Protein AF-A0A3N7AK48-F1 (afdb_monomer_lite)

Foldseek 3Di:
DVVLVVLLVVLLVVLLVVLLQVLLVLCVPLVVDHSDDDDDPVSVVLSVLLVQLLVCVLVVNPCSVVVSVVVLCVVCPVPVPPDPSVVRSSVVSVVSSNVSSVVSNVVSVVVCCVPPPD

Secondary structure (DSSP, 8-state):
-HHHHHHHHHHHHHHHHHHHHHHHHHHHHTT---S-----HHHHHHHHHHHHHHHHHHTT-THHHHHHHHHHHHTTTT-TTS-HHHHHHHHHHHHHHHHHHHHHHHHHHHHHHHHS--

Structure (mmCIF, N/CA/C/O backbone):
data_AF-A0A3N7AK48-F1
#
_entry.id   AF-A0A3N7AK48-F1
#
loop_
_atom_site.group_PDB
_atom_site.id
_atom_site.type_symbol
_atom_site.label_atom_id
_atom_site.label_alt_id
_atom_site.label_comp_id
_atom_site.label_asym_id
_atom_site.label_entity_id
_atom_site.label_seq_id
_atom_site.pdbx_PDB_ins_code
_atom_site.Cartn_x
_atom_site.Cartn_y
_atom_site.Cartn_z
_atom_site.occupancy
_atom_site.B_iso_or_equiv
_atom_site.auth_seq_id
_atom_site.auth_comp_id
_atom_site.auth_asym_id
_atom_site.auth_atom_id
_atom_site.pdbx_PDB_model_num
ATOM 1 N N . MET A 1 1 ? -13.539 -8.590 19.612 1.00 67.81 1 MET A N 1
ATOM 2 C CA . MET A 1 1 ? -12.103 -8.700 19.243 1.00 67.81 1 MET A CA 1
ATOM 3 C C . MET A 1 1 ? -11.905 -9.560 18.001 1.00 67.81 1 MET A C 1
ATOM 5 O O . MET A 1 1 ? -11.343 -9.055 17.040 1.00 67.81 1 MET A O 1
ATOM 9 N N . LEU A 1 2 ? -12.395 -10.807 17.985 1.00 77.44 2 LEU A N 1
ATOM 10 C CA . LEU A 1 2 ? -12.296 -11.687 16.813 1.00 77.44 2 LEU A CA 1
ATOM 11 C C . LEU A 1 2 ? -12.999 -11.104 15.574 1.00 77.44 2 LEU A C 1
ATOM 13 O O . LEU A 1 2 ? -12.417 -11.094 14.496 1.00 77.44 2 LEU A O 1
ATOM 17 N N . ASP A 1 3 ? -14.186 -10.518 15.746 1.00 83.00 3 ASP A N 1
ATOM 18 C CA . ASP A 1 3 ? -14.942 -9.927 14.632 1.00 83.00 3 ASP A CA 1
ATOM 19 C C . ASP A 1 3 ? -14.184 -8.774 13.957 1.00 83.00 3 ASP A C 1
ATOM 21 O O . ASP A 1 3 ? -14.106 -8.718 12.735 1.00 83.00 3 ASP A O 1
ATOM 25 N N . HIS A 1 4 ? -13.530 -7.896 14.730 1.00 82.25 4 HIS A N 1
ATOM 26 C CA . HIS A 1 4 ? -12.711 -6.807 14.177 1.00 82.25 4 HIS A CA 1
ATOM 27 C C . HIS A 1 4 ? -11.538 -7.324 13.344 1.00 82.25 4 HIS A C 1
ATOM 29 O O . HIS A 1 4 ? -11.214 -6.741 12.309 1.00 82.25 4 HIS A O 1
ATOM 35 N N . LEU A 1 5 ? -10.918 -8.425 13.779 1.00 86.38 5 LEU A N 1
ATOM 36 C CA . LEU A 1 5 ? -9.846 -9.066 13.028 1.00 86.38 5 LEU A CA 1
ATOM 37 C C . LEU A 1 5 ? -10.379 -9.644 11.711 1.00 86.38 5 LEU A C 1
ATOM 39 O O . LEU A 1 5 ? -9.770 -9.429 10.669 1.00 86.38 5 LEU A O 1
ATOM 43 N N . LEU A 1 6 ? -11.541 -10.303 11.738 1.00 90.38 6 LEU A N 1
ATOM 44 C CA . LEU A 1 6 ? -12.180 -10.847 10.537 1.00 90.38 6 LEU A CA 1
ATOM 45 C C . LEU A 1 6 ? -12.547 -9.748 9.530 1.00 90.38 6 LEU A C 1
ATOM 47 O O . LEU A 1 6 ? -12.251 -9.894 8.344 1.00 90.38 6 LEU A O 1
ATOM 51 N N . TYR A 1 7 ? -13.119 -8.627 9.984 1.00 91.38 7 TYR A N 1
ATOM 52 C CA . TYR A 1 7 ? -13.413 -7.482 9.113 1.00 91.38 7 TYR A CA 1
ATOM 53 C C . TYR A 1 7 ? -12.142 -6.852 8.535 1.00 91.38 7 TYR A C 1
ATOM 55 O O . TYR A 1 7 ? -12.102 -6.542 7.346 1.00 91.38 7 TYR A O 1
ATOM 63 N N . SER A 1 8 ? -11.096 -6.707 9.351 1.00 92.69 8 SER A N 1
ATOM 64 C CA . SER A 1 8 ? -9.791 -6.202 8.912 1.00 92.69 8 SER A CA 1
ATOM 65 C C . SER A 1 8 ? -9.189 -7.086 7.816 1.00 92.69 8 SER A C 1
ATOM 67 O O . SER A 1 8 ? -8.865 -6.604 6.730 1.00 92.69 8 SER A O 1
ATOM 69 N N . CYS A 1 9 ? -9.150 -8.404 8.035 1.00 94.56 9 CYS A N 1
ATOM 70 C CA . CYS A 1 9 ? -8.700 -9.358 7.027 1.00 94.56 9 CYS A CA 1
ATOM 71 C C . CYS A 1 9 ? -9.565 -9.308 5.760 1.00 94.56 9 CYS A C 1
ATOM 73 O O . CYS A 1 9 ? -9.023 -9.328 4.659 1.00 94.56 9 CYS A O 1
ATOM 75 N N . GLY A 1 10 ? -10.891 -9.204 5.893 1.00 95.56 10 GLY A N 1
ATOM 76 C CA . GLY A 1 10 ? -11.807 -9.107 4.756 1.00 95.56 10 GLY A CA 1
ATOM 77 C C . GLY A 1 10 ? -11.562 -7.866 3.894 1.00 95.56 10 GLY A C 1
ATOM 78 O O . GLY A 1 10 ? -11.464 -7.975 2.672 1.00 95.56 10 GLY A O 1
ATOM 79 N N . ILE A 1 11 ? -11.400 -6.697 4.520 1.00 95.81 11 ILE A N 1
ATOM 80 C CA . ILE A 1 11 ? -11.097 -5.438 3.823 1.00 95.81 11 ILE A CA 1
ATOM 81 C C . ILE A 1 11 ? -9.717 -5.499 3.164 1.00 95.81 11 ILE A C 1
ATOM 83 O O . ILE A 1 11 ? -9.573 -5.080 2.015 1.00 95.81 11 ILE A O 1
ATOM 87 N N . PHE A 1 12 ? -8.717 -6.057 3.851 1.00 96.94 12 PHE A N 1
ATOM 88 C CA . PHE A 1 12 ? -7.388 -6.250 3.279 1.00 96.94 12 PHE A CA 1
ATOM 89 C C . PHE A 1 12 ? -7.438 -7.152 2.038 1.00 96.94 12 PHE A C 1
ATOM 91 O O . PHE A 1 12 ? -6.961 -6.757 0.977 1.00 96.94 12 PHE A O 1
ATOM 98 N N . ILE A 1 13 ? -8.090 -8.317 2.126 1.00 97.19 13 ILE A N 1
ATOM 99 C CA . ILE A 1 13 ? -8.247 -9.248 0.996 1.00 97.19 13 ILE A CA 1
ATOM 100 C C . ILE A 1 13 ? -8.977 -8.576 -0.173 1.00 97.19 13 ILE A C 1
ATOM 102 O O . ILE A 1 13 ? -8.557 -8.729 -1.319 1.00 97.19 13 ILE A O 1
ATOM 106 N N . ALA A 1 14 ? -10.030 -7.796 0.089 1.00 96.69 14 ALA A N 1
ATOM 107 C CA . ALA A 1 14 ? -10.711 -7.029 -0.954 1.00 96.69 14 ALA A CA 1
ATOM 108 C C . ALA A 1 14 ? -9.763 -6.024 -1.636 1.00 96.69 14 ALA A C 1
ATOM 110 O O . ALA A 1 14 ? -9.754 -5.920 -2.863 1.00 96.69 14 ALA A O 1
ATOM 111 N N . GLY A 1 15 ? -8.916 -5.340 -0.860 1.00 96.94 15 GLY A N 1
ATOM 112 C CA . GLY A 1 15 ? -7.852 -4.476 -1.375 1.00 96.94 15 GLY A CA 1
ATOM 113 C C . GLY A 1 15 ? -6.845 -5.222 -2.257 1.00 96.94 15 GLY A C 1
ATOM 114 O O . GLY A 1 15 ? -6.467 -4.720 -3.314 1.00 96.94 15 GLY A O 1
ATOM 115 N N . GLU A 1 16 ? -6.466 -6.446 -1.887 1.00 96.94 16 GLU A N 1
ATOM 116 C CA . GLU A 1 16 ? -5.566 -7.286 -2.685 1.00 96.94 16 GLU A CA 1
ATOM 117 C C . GLU A 1 16 ? -6.209 -7.756 -3.997 1.00 96.94 16 GLU A C 1
ATOM 119 O O . GLU A 1 16 ? -5.560 -7.741 -5.044 1.00 96.94 16 GLU A O 1
ATOM 124 N N . VAL A 1 17 ? -7.502 -8.090 -3.988 1.00 95.75 17 VAL A N 1
ATOM 125 C CA . VAL A 1 17 ? -8.251 -8.385 -5.221 1.00 95.75 17 VAL A CA 1
ATOM 126 C C . VAL A 1 17 ? -8.287 -7.156 -6.133 1.00 95.75 17 VAL A C 1
ATOM 128 O O . VAL A 1 17 ? -8.009 -7.270 -7.326 1.00 95.75 17 VAL A O 1
ATOM 131 N N . ILE A 1 18 ? -8.551 -5.967 -5.584 1.00 95.75 18 ILE A N 1
ATOM 132 C CA . ILE A 1 18 ? -8.509 -4.705 -6.337 1.00 95.75 18 ILE A CA 1
ATOM 133 C C . ILE A 1 18 ? -7.106 -4.464 -6.912 1.00 95.75 18 ILE A C 1
ATOM 135 O O . ILE A 1 18 ? -6.969 -4.123 -8.087 1.00 95.75 18 ILE A O 1
ATOM 139 N N . ALA A 1 19 ? -6.053 -4.693 -6.126 1.00 95.56 19 ALA A N 1
ATOM 140 C CA . ALA A 1 19 ? -4.672 -4.573 -6.579 1.00 95.56 19 ALA A CA 1
ATOM 141 C C . ALA A 1 19 ? -4.381 -5.508 -7.766 1.00 95.56 19 ALA A C 1
ATOM 143 O O . ALA A 1 19 ? -3.814 -5.066 -8.768 1.00 95.56 19 ALA A O 1
ATOM 144 N N . LEU A 1 20 ? -4.822 -6.768 -7.704 1.00 93.38 20 LEU A N 1
ATOM 145 C CA . LEU A 1 20 ? -4.666 -7.734 -8.798 1.00 93.38 20 LEU A CA 1
ATOM 146 C C . LEU A 1 20 ? -5.369 -7.301 -10.093 1.00 93.38 20 LEU A C 1
ATOM 148 O O . LEU A 1 20 ? -4.931 -7.703 -11.167 1.00 93.38 20 LEU A O 1
ATOM 152 N N . LEU A 1 21 ? -6.406 -6.463 -10.015 1.00 92.81 21 LEU A N 1
ATOM 153 C CA . LEU A 1 21 ? -7.073 -5.883 -11.184 1.00 92.81 21 LEU A CA 1
ATOM 154 C C . LEU A 1 21 ? -6.377 -4.607 -11.684 1.00 92.81 21 LEU A C 1
ATOM 156 O O . LEU A 1 21 ? -6.249 -4.406 -12.892 1.00 92.81 21 LEU A O 1
ATOM 160 N N . ILE A 1 22 ? -5.894 -3.753 -10.777 1.00 94.50 22 ILE A N 1
ATOM 161 C CA . ILE A 1 22 ? -5.291 -2.455 -11.116 1.00 94.50 22 ILE A CA 1
ATOM 162 C C . ILE A 1 22 ? -3.859 -2.601 -11.652 1.00 94.50 22 ILE A C 1
ATOM 164 O O . ILE A 1 22 ? -3.510 -1.964 -12.646 1.00 94.50 22 ILE A O 1
ATOM 168 N N . PHE A 1 23 ? -3.010 -3.431 -11.039 1.00 93.44 23 PHE A N 1
ATOM 169 C CA . PHE A 1 23 ? -1.599 -3.541 -11.439 1.00 93.44 23 PHE A CA 1
ATOM 170 C C . PHE A 1 23 ? -1.382 -4.017 -12.889 1.00 93.44 23 PHE A C 1
ATOM 172 O O . PHE A 1 23 ? -0.487 -3.476 -13.545 1.00 93.44 23 PHE A O 1
ATOM 179 N N . PRO A 1 24 ? -2.189 -4.937 -13.453 1.00 91.81 24 PRO A N 1
ATOM 180 C CA . PRO A 1 24 ? -2.196 -5.216 -14.890 1.00 91.81 24 PRO A CA 1
ATOM 181 C C . PRO A 1 24 ? -2.410 -3.972 -15.758 1.00 91.81 24 PRO A C 1
ATOM 183 O O . PRO A 1 24 ? -1.720 -3.790 -16.764 1.00 91.81 24 PRO A O 1
ATOM 186 N N . LEU A 1 25 ? -3.332 -3.087 -15.364 1.00 91.69 25 LEU A N 1
ATOM 187 C CA . LEU A 1 25 ? -3.617 -1.849 -16.092 1.00 91.69 25 LEU A CA 1
ATOM 188 C C . LEU A 1 25 ? -2.428 -0.891 -16.008 1.00 91.69 25 LEU A C 1
ATOM 190 O O . LEU A 1 25 ? -1.974 -0.399 -17.039 1.00 91.69 25 LEU A O 1
ATOM 194 N N . VAL A 1 26 ? -1.861 -0.694 -14.815 1.00 91.75 26 VAL A N 1
ATOM 195 C CA . VAL A 1 26 ? -0.652 0.129 -14.630 1.00 91.75 26 VAL A CA 1
ATOM 196 C C . VAL A 1 26 ? 0.500 -0.409 -15.487 1.00 91.75 26 VAL A C 1
ATOM 198 O O . VAL A 1 26 ? 1.175 0.348 -16.185 1.00 91.75 26 VAL A O 1
ATOM 201 N N . ARG A 1 27 ? 0.683 -1.732 -15.522 1.00 90.00 27 ARG A N 1
ATOM 202 C CA . ARG A 1 27 ? 1.691 -2.405 -16.352 1.00 90.00 27 ARG A CA 1
ATOM 203 C C . ARG A 1 27 ? 1.493 -2.173 -17.847 1.00 90.00 27 ARG A C 1
ATOM 205 O O . ARG A 1 27 ? 2.475 -1.923 -18.543 1.00 90.00 27 ARG A O 1
ATOM 212 N N . LYS A 1 28 ? 0.255 -2.235 -18.337 1.00 91.25 28 LYS A N 1
ATOM 213 C CA . LYS A 1 28 ? -0.055 -2.015 -19.753 1.00 91.25 28 LYS A CA 1
ATOM 214 C C . LYS A 1 28 ? 0.096 -0.550 -20.155 1.00 91.25 28 LYS A C 1
ATOM 216 O O . LYS A 1 28 ? 0.777 -0.258 -21.132 1.00 91.25 28 LYS A O 1
ATOM 221 N N . TYR A 1 29 ? -0.540 0.358 -19.418 1.00 89.69 29 TYR A N 1
ATOM 222 C CA . TYR A 1 29 ? -0.657 1.763 -19.814 1.00 89.69 29 TYR A CA 1
ATOM 223 C C . TYR A 1 29 ? 0.566 2.607 -19.458 1.00 89.69 29 TYR A C 1
ATOM 225 O O . TYR A 1 29 ? 0.860 3.559 -20.172 1.00 89.69 29 TYR A O 1
ATOM 233 N N . VAL A 1 30 ? 1.284 2.265 -18.385 1.00 88.38 30 VAL A N 1
ATOM 234 C CA . VAL A 1 30 ? 2.471 3.019 -17.946 1.00 88.38 30 VAL A CA 1
ATOM 235 C C . VAL A 1 30 ? 3.754 2.268 -18.287 1.00 88.38 30 VAL A C 1
ATOM 237 O O . VAL A 1 30 ? 4.717 2.867 -18.752 1.00 88.38 30 VAL A O 1
ATOM 240 N N . GLY A 1 31 ? 3.766 0.949 -18.080 1.00 83.50 31 GLY A N 1
ATOM 241 C CA . GLY A 1 31 ? 4.940 0.108 -18.331 1.00 83.50 31 GLY A CA 1
ATOM 242 C C . GLY A 1 31 ? 5.093 -0.382 -19.774 1.00 83.50 31 GLY A C 1
ATOM 243 O O . GLY A 1 31 ? 6.132 -0.951 -20.099 1.00 83.50 31 GLY A O 1
ATOM 244 N N . GLY A 1 32 ? 4.078 -0.214 -20.632 1.00 86.69 32 GLY A N 1
ATOM 245 C CA . GLY A 1 32 ? 4.100 -0.683 -22.024 1.00 86.69 32 GLY A CA 1
ATOM 246 C C . GLY A 1 32 ? 4.205 -2.207 -22.181 1.00 86.69 32 GLY A C 1
ATOM 247 O O . GLY A 1 32 ? 4.622 -2.689 -23.231 1.00 86.69 32 GLY A O 1
ATOM 248 N N . ALA A 1 33 ? 3.866 -2.976 -21.143 1.00 85.88 33 ALA A N 1
ATOM 249 C CA . ALA A 1 33 ? 4.014 -4.429 -21.121 1.00 85.88 33 ALA A CA 1
ATOM 250 C C . ALA A 1 33 ? 2.66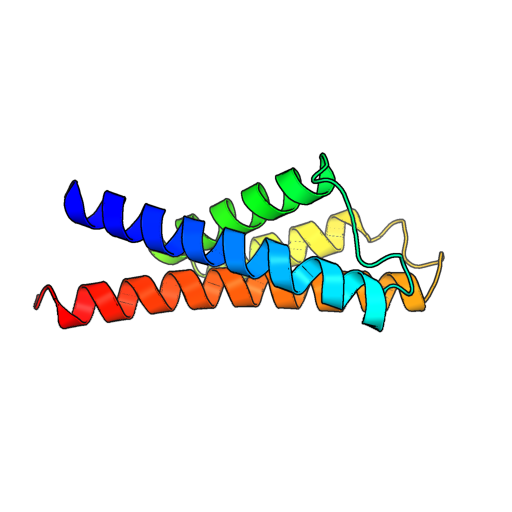7 -5.164 -21.259 1.00 85.88 33 ALA A C 1
ATOM 252 O O . ALA A 1 33 ? 1.589 -4.570 -21.229 1.00 85.88 33 ALA A O 1
ATOM 253 N N . ALA A 1 34 ? 2.719 -6.489 -21.419 1.00 86.38 34 ALA A N 1
ATOM 254 C CA . ALA A 1 34 ? 1.520 -7.314 -21.546 1.00 86.38 34 ALA A CA 1
ATOM 255 C C . ALA A 1 34 ? 0.606 -7.207 -20.310 1.00 86.38 34 ALA A C 1
ATOM 257 O O . ALA A 1 34 ? 1.074 -7.223 -19.166 1.00 86.38 34 ALA A O 1
ATOM 258 N N . LEU A 1 35 ? -0.707 -7.149 -20.565 1.00 83.62 35 LEU A N 1
ATOM 259 C CA . LEU A 1 35 ? -1.746 -7.043 -19.537 1.00 83.62 35 LEU A CA 1
ATOM 260 C C . LEU A 1 35 ? -1.744 -8.264 -18.610 1.00 83.62 35 LEU A C 1
ATOM 262 O O . LEU A 1 35 ? -1.737 -8.126 -17.393 1.00 83.62 35 LEU A O 1
ATOM 266 N N . LEU A 1 36 ? -1.726 -9.465 -19.188 1.00 81.88 36 LEU A N 1
ATOM 267 C CA . LEU A 1 36 ? -1.745 -10.701 -18.417 1.00 81.88 36 LEU A CA 1
ATOM 268 C C . LEU A 1 36 ? -0.350 -10.982 -17.848 1.00 81.88 36 LEU A C 1
ATOM 270 O O . LEU A 1 36 ? 0.645 -11.058 -18.575 1.00 81.88 36 LEU A O 1
ATOM 274 N N . LYS A 1 37 ? -0.288 -11.124 -16.525 1.00 80.12 37 LYS A N 1
ATOM 275 C CA . LYS A 1 37 ? 0.883 -11.572 -15.772 1.00 80.12 37 LYS A CA 1
ATOM 276 C C . LYS A 1 37 ? 0.421 -12.643 -14.793 1.00 80.12 37 LYS A C 1
ATOM 278 O O . LYS A 1 37 ? -0.546 -12.420 -14.071 1.00 80.12 37 LYS A O 1
ATOM 283 N N . VAL A 1 38 ? 1.112 -13.778 -14.756 1.00 85.56 38 VAL A N 1
ATOM 284 C CA . VAL A 1 38 ? 0.919 -14.757 -13.680 1.00 85.56 38 VAL A CA 1
ATOM 285 C C . VAL A 1 38 ? 1.507 -14.159 -12.392 1.00 85.56 38 VAL A C 1
ATOM 287 O O . VAL A 1 38 ? 2.584 -13.558 -12.472 1.00 85.56 38 VAL A O 1
ATOM 290 N N . PRO A 1 39 ? 0.828 -14.267 -11.233 1.00 85.81 39 PRO 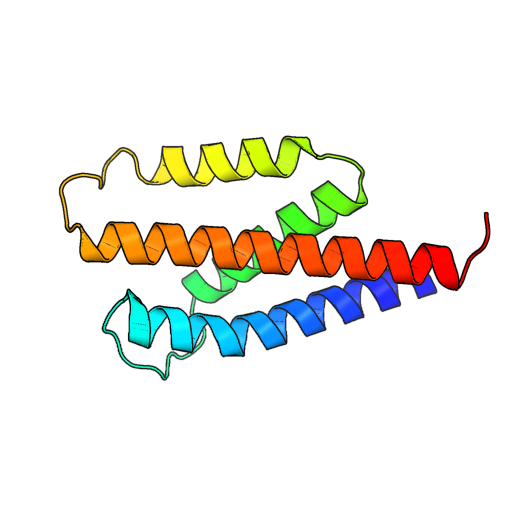A N 1
ATOM 291 C CA . PRO A 1 39 ? 1.375 -13.808 -9.961 1.00 85.81 39 PRO A CA 1
ATOM 292 C C . PRO A 1 39 ? 2.748 -14.430 -9.707 1.00 85.81 39 PRO A C 1
ATOM 294 O O . PRO A 1 39 ? 2.903 -15.649 -9.761 1.00 85.81 39 PRO A O 1
ATOM 297 N N . ASP A 1 40 ? 3.742 -13.588 -9.449 1.00 89.81 40 ASP A N 1
ATOM 298 C CA . ASP A 1 40 ? 5.124 -13.992 -9.205 1.00 89.81 40 ASP A CA 1
ATOM 299 C C . ASP A 1 40 ? 5.640 -13.416 -7.880 1.00 89.81 40 ASP A C 1
ATOM 301 O O . ASP A 1 40 ? 4.896 -12.826 -7.091 1.00 89.81 40 ASP A O 1
ATOM 305 N N . ILE A 1 41 ? 6.939 -13.581 -7.628 1.00 90.75 41 ILE A N 1
ATOM 306 C CA . ILE A 1 41 ? 7.585 -13.064 -6.419 1.00 90.75 41 ILE A CA 1
ATOM 307 C C . ILE A 1 41 ? 7.421 -11.543 -6.263 1.00 90.75 41 ILE A C 1
ATOM 309 O O . ILE A 1 41 ? 7.307 -11.055 -5.143 1.00 90.75 41 ILE A O 1
ATOM 313 N N . GLU A 1 42 ? 7.345 -10.788 -7.362 1.00 89.12 42 GLU A N 1
ATOM 314 C CA . GLU A 1 42 ? 7.128 -9.338 -7.321 1.00 89.12 42 GLU A CA 1
ATOM 315 C C . GLU A 1 42 ? 5.693 -8.997 -6.908 1.00 89.12 42 GLU A C 1
ATOM 317 O O . GLU A 1 42 ? 5.473 -8.066 -6.132 1.00 89.12 42 GLU A O 1
ATOM 322 N N . THR A 1 43 ? 4.710 -9.786 -7.354 1.00 91.56 43 THR A N 1
ATOM 323 C CA . THR A 1 43 ? 3.336 -9.677 -6.848 1.00 91.56 43 THR A CA 1
ATOM 324 C C . THR A 1 43 ? 3.289 -9.944 -5.344 1.00 91.56 43 THR A C 1
ATOM 326 O O . THR A 1 43 ? 2.686 -9.159 -4.615 1.00 91.56 43 THR A O 1
ATOM 329 N N . PHE A 1 44 ? 3.967 -10.994 -4.868 1.00 93.69 44 PHE A N 1
ATOM 330 C CA . PHE A 1 44 ? 4.022 -11.327 -3.441 1.00 93.69 44 PHE A CA 1
ATOM 331 C C . PHE A 1 44 ? 4.694 -10.231 -2.600 1.00 93.69 44 PHE A C 1
ATOM 333 O O . PHE A 1 44 ? 4.161 -9.850 -1.559 1.00 93.69 44 PHE A O 1
ATOM 340 N N . LYS A 1 45 ? 5.812 -9.661 -3.072 1.00 92.94 45 LYS A N 1
ATOM 341 C CA . LYS A 1 45 ? 6.435 -8.487 -2.437 1.00 92.94 45 LYS A CA 1
ATOM 342 C C . LYS A 1 45 ? 5.435 -7.343 -2.302 1.00 92.94 45 LYS A C 1
ATOM 344 O O . LYS A 1 45 ? 5.310 -6.783 -1.221 1.00 92.94 45 LYS A O 1
ATOM 349 N N . GLY A 1 46 ? 4.674 -7.049 -3.357 1.00 94.44 46 GLY A N 1
ATOM 350 C CA . GLY A 1 46 ? 3.637 -6.018 -3.317 1.00 94.44 46 GLY A CA 1
ATOM 351 C C . GLY A 1 46 ? 2.561 -6.269 -2.251 1.00 94.44 46 GLY A C 1
ATOM 352 O O . GLY A 1 46 ? 2.156 -5.326 -1.574 1.00 94.44 46 GLY A O 1
ATOM 353 N N . VAL A 1 47 ? 2.122 -7.522 -2.072 1.00 96.50 47 VAL A N 1
ATOM 354 C CA . VAL A 1 47 ? 1.168 -7.907 -1.008 1.00 96.50 47 VAL A CA 1
ATOM 355 C C . VAL A 1 47 ? 1.776 -7.642 0.371 1.00 96.50 47 VAL A C 1
ATOM 357 O O . VAL A 1 47 ? 1.144 -7.023 1.223 1.00 96.50 47 VAL A O 1
ATOM 360 N N . LEU A 1 48 ? 3.021 -8.076 0.588 1.00 96.69 48 LEU A N 1
ATOM 361 C CA . LEU A 1 48 ? 3.717 -7.917 1.867 1.00 96.69 48 LEU A CA 1
ATOM 362 C C . LEU A 1 48 ? 3.939 -6.442 2.214 1.00 96.69 48 LEU A C 1
ATOM 364 O O . LEU A 1 48 ? 3.719 -6.020 3.344 1.00 96.69 48 LEU A O 1
ATOM 368 N N . GLU A 1 49 ? 4.323 -5.643 1.228 1.00 96.25 49 GLU A N 1
ATOM 369 C CA . GLU A 1 49 ? 4.470 -4.199 1.356 1.00 96.25 49 GLU A CA 1
ATOM 370 C C . GLU A 1 49 ? 3.165 -3.516 1.787 1.00 96.25 49 GLU A C 1
ATOM 372 O O . GLU A 1 49 ? 3.159 -2.733 2.740 1.00 96.25 49 GLU A O 1
ATOM 377 N N . ARG A 1 50 ? 2.046 -3.838 1.123 1.00 97.25 50 ARG A N 1
ATOM 378 C CA . ARG A 1 50 ? 0.728 -3.307 1.500 1.00 97.25 50 ARG A CA 1
ATOM 379 C C . ARG A 1 50 ? 0.296 -3.786 2.876 1.00 97.25 50 ARG A C 1
ATOM 381 O O . ARG A 1 50 ? -0.258 -2.984 3.618 1.00 97.25 50 ARG A O 1
ATOM 388 N N . LEU A 1 51 ? 0.589 -5.034 3.243 1.00 97.44 51 LEU A N 1
ATOM 389 C CA . LEU A 1 51 ? 0.307 -5.561 4.577 1.00 97.44 51 LEU A CA 1
ATOM 390 C C . LEU A 1 51 ? 1.054 -4.775 5.660 1.00 97.44 51 LEU A C 1
ATOM 392 O O . LEU A 1 51 ? 0.449 -4.394 6.658 1.00 97.44 51 LEU A O 1
ATOM 396 N N . VAL A 1 52 ? 2.341 -4.485 5.451 1.00 97.19 52 VAL A N 1
ATOM 397 C CA . VAL A 1 52 ? 3.154 -3.689 6.385 1.00 97.19 52 VAL A CA 1
ATOM 398 C C . VAL A 1 52 ? 2.576 -2.285 6.558 1.00 97.19 52 VAL A C 1
ATOM 400 O O . VAL A 1 52 ? 2.402 -1.836 7.691 1.00 97.19 52 VAL A O 1
ATOM 403 N N . ILE A 1 53 ? 2.232 -1.606 5.457 1.00 97.75 53 ILE A N 1
ATOM 404 C CA . ILE A 1 53 ? 1.604 -0.276 5.514 1.00 97.75 53 ILE A CA 1
ATOM 405 C C . ILE A 1 53 ? 0.262 -0.356 6.243 1.00 97.75 53 ILE A C 1
ATOM 407 O O . ILE A 1 53 ? 0.006 0.435 7.146 1.00 97.75 53 ILE A O 1
ATOM 411 N N . TYR A 1 54 ? -0.58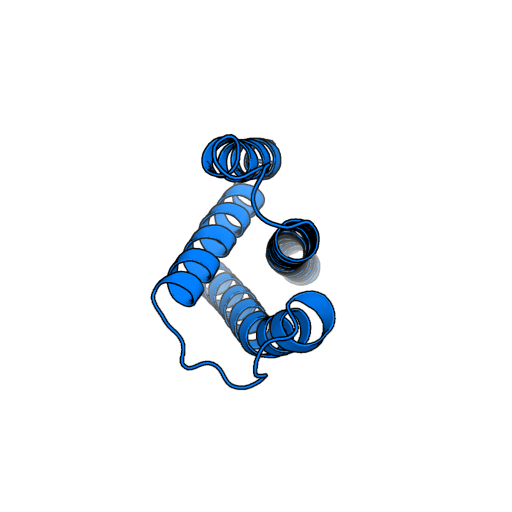2 -1.316 5.870 1.00 96.88 54 TYR A N 1
ATOM 412 C CA . TYR A 1 54 ? -1.918 -1.486 6.426 1.00 96.88 54 TYR A CA 1
ATOM 413 C C . TYR A 1 54 ? -1.873 -1.712 7.940 1.00 96.88 54 TYR A C 1
ATOM 415 O O . TYR A 1 54 ? -2.485 -0.958 8.691 1.00 96.88 54 TYR A O 1
ATOM 423 N N . VAL A 1 55 ? -1.084 -2.683 8.408 1.00 95.44 55 VAL A N 1
ATOM 424 C CA . VAL A 1 55 ? -0.927 -2.979 9.841 1.00 95.44 55 VAL A CA 1
ATOM 425 C C . VAL A 1 55 ? -0.312 -1.798 10.595 1.00 95.44 55 VAL A C 1
ATOM 427 O O . VAL A 1 55 ? -0.766 -1.478 11.695 1.00 95.44 55 VAL A O 1
ATOM 430 N N . GLY A 1 56 ? 0.684 -1.127 10.009 1.00 96.31 56 GLY A N 1
ATOM 431 C CA . GLY A 1 56 ? 1.302 0.062 10.597 1.00 96.31 56 GLY A CA 1
ATOM 432 C C . GLY A 1 56 ? 0.296 1.195 10.805 1.00 96.31 56 GLY A C 1
ATOM 433 O O . GLY A 1 56 ? 0.195 1.730 11.906 1.00 96.31 56 GLY A O 1
ATOM 434 N N . LEU A 1 57 ? -0.514 1.502 9.789 1.00 95.81 57 LEU A N 1
ATOM 435 C CA . LEU A 1 57 ? -1.558 2.526 9.879 1.00 95.81 57 LEU A CA 1
ATOM 436 C C . LEU A 1 57 ? -2.638 2.165 10.904 1.00 95.81 57 LEU A C 1
ATOM 438 O O . LEU A 1 57 ? -3.039 3.022 11.686 1.00 95.81 57 LEU A O 1
ATOM 442 N N . LEU A 1 58 ? -3.080 0.904 10.950 1.00 93.44 58 LEU A N 1
ATOM 443 C CA . LEU A 1 58 ? -4.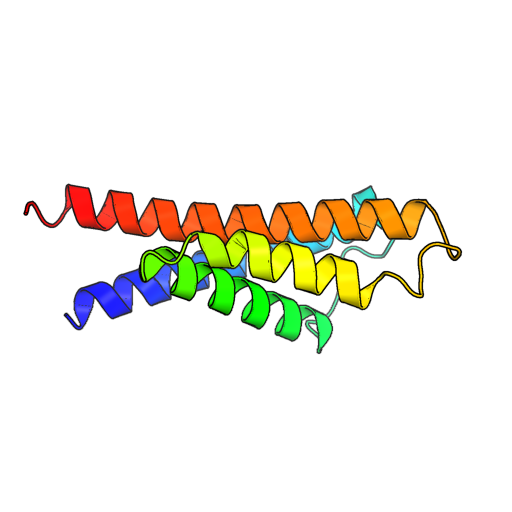063 0.455 11.945 1.00 93.44 58 LEU A CA 1
ATOM 444 C C . LEU A 1 58 ? -3.539 0.508 13.381 1.00 93.44 58 LEU A C 1
ATOM 446 O O . LEU A 1 58 ? -4.325 0.624 14.317 1.00 93.44 58 LEU A O 1
ATOM 450 N N . SER A 1 59 ? -2.222 0.440 13.549 1.00 92.75 59 SER A N 1
ATOM 451 C CA . SER A 1 59 ? -1.552 0.555 14.844 1.00 92.75 59 SER A CA 1
ATOM 452 C C . SER A 1 59 ? -1.276 2.014 15.240 1.00 92.75 59 SER A C 1
ATOM 454 O O . SER A 1 59 ? -0.695 2.252 16.296 1.00 92.75 59 SER A O 1
ATOM 456 N N . GLY A 1 60 ? -1.682 2.990 14.414 1.00 93.81 60 GLY A N 1
ATOM 457 C CA . GLY A 1 60 ? -1.423 4.416 14.636 1.00 93.81 60 GLY A CA 1
ATOM 458 C C . GLY A 1 60 ? 0.029 4.819 14.374 1.00 93.81 60 GLY A C 1
ATOM 459 O O . GLY A 1 60 ? 0.527 5.756 14.983 1.00 93.81 60 GLY A O 1
ATOM 460 N N . TYR A 1 61 ? 0.743 4.086 13.515 1.00 96.00 61 TYR A N 1
ATOM 461 C CA . TYR A 1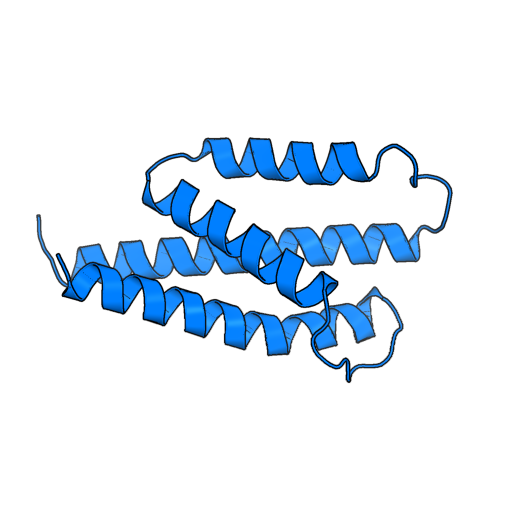 61 ? 2.113 4.412 13.120 1.00 96.00 61 TYR A CA 1
ATOM 462 C C . TYR A 1 61 ? 2.122 5.107 11.761 1.00 96.00 61 TYR A C 1
ATOM 464 O O . TYR A 1 61 ? 2.476 4.509 10.748 1.00 96.00 61 TYR A O 1
ATOM 472 N N . GLU A 1 62 ? 1.779 6.394 11.711 1.00 93.75 62 GLU A N 1
ATOM 473 C CA . GLU A 1 62 ? 1.762 7.163 10.457 1.00 93.75 62 GLU A CA 1
ATOM 474 C C . GLU A 1 62 ? 3.159 7.257 9.820 1.00 93.75 62 GLU A C 1
ATOM 476 O O . GLU A 1 62 ? 3.297 7.311 8.594 1.00 93.75 62 GLU A O 1
ATOM 481 N N . ILE A 1 63 ? 4.211 7.179 10.647 1.00 96.69 63 ILE A N 1
ATOM 482 C CA . ILE A 1 63 ? 5.614 7.136 10.213 1.00 96.69 63 ILE A CA 1
ATOM 483 C C . ILE A 1 63 ? 5.921 5.951 9.282 1.00 96.69 63 ILE A C 1
ATOM 485 O O . ILE A 1 63 ? 6.910 6.000 8.546 1.00 96.69 63 ILE A O 1
ATOM 489 N N . ILE A 1 64 ? 5.063 4.921 9.237 1.00 96.44 64 ILE A N 1
ATOM 490 C CA . ILE A 1 64 ? 5.216 3.791 8.314 1.00 96.44 64 ILE A CA 1
ATOM 491 C C . ILE A 1 64 ? 5.251 4.247 6.853 1.00 96.44 64 ILE A C 1
ATOM 493 O O . ILE A 1 64 ? 6.001 3.684 6.059 1.00 96.44 64 ILE A O 1
ATOM 497 N N . LEU A 1 65 ? 4.510 5.303 6.498 1.00 95.56 65 LEU A N 1
ATOM 498 C CA . LEU A 1 65 ? 4.495 5.852 5.140 1.00 95.56 65 LEU A CA 1
ATOM 499 C C . LEU A 1 65 ? 5.840 6.494 4.781 1.00 95.56 65 LEU A C 1
ATOM 501 O O . LEU A 1 65 ? 6.337 6.310 3.670 1.00 95.56 65 LEU A O 1
ATOM 505 N N . VAL A 1 66 ? 6.457 7.194 5.738 1.00 95.19 66 VAL A N 1
ATOM 506 C CA . VAL A 1 66 ? 7.786 7.802 5.575 1.00 95.19 66 VAL A CA 1
ATOM 507 C C . VAL A 1 66 ? 8.851 6.717 5.454 1.00 95.19 66 VAL A C 1
ATOM 509 O O . VAL A 1 66 ? 9.657 6.748 4.525 1.00 95.19 66 VAL A O 1
ATOM 512 N N . MET A 1 67 ? 8.820 5.720 6.344 1.00 94.94 67 MET A N 1
ATOM 513 C CA . MET A 1 67 ? 9.724 4.568 6.301 1.00 94.94 67 MET A CA 1
ATOM 514 C C . MET A 1 67 ? 9.615 3.831 4.960 1.00 94.94 67 MET A C 1
ATOM 516 O O . MET A 1 67 ? 10.626 3.505 4.340 1.00 94.94 67 MET A O 1
ATOM 520 N N . PHE A 1 68 ? 8.393 3.598 4.484 1.00 93.94 68 PHE A N 1
ATOM 521 C CA . PHE A 1 68 ? 8.152 2.901 3.228 1.00 93.94 68 PHE A CA 1
ATOM 522 C C . PHE A 1 68 ? 8.634 3.704 2.013 1.00 93.94 68 PHE A C 1
ATOM 524 O O . PHE A 1 68 ? 9.281 3.153 1.120 1.00 93.94 68 PHE A O 1
ATOM 531 N N . GLY A 1 69 ? 8.383 5.017 1.998 1.00 91.62 69 GLY A N 1
ATOM 532 C CA . GLY A 1 69 ? 8.923 5.922 0.985 1.00 91.62 69 GLY A CA 1
ATOM 533 C C . GLY A 1 69 ? 10.453 5.896 0.951 1.00 91.62 69 GLY A C 1
ATOM 534 O O . GLY A 1 69 ? 11.043 5.735 -0.118 1.00 91.62 69 GLY A O 1
ATOM 535 N N . ALA A 1 70 ? 11.098 5.957 2.119 1.00 92.94 70 ALA A N 1
ATOM 536 C CA . ALA A 1 70 ? 12.551 5.872 2.240 1.00 92.94 70 ALA A CA 1
ATOM 537 C C . ALA A 1 70 ? 13.103 4.523 1.748 1.00 92.94 70 ALA A C 1
ATOM 539 O O . ALA A 1 70 ? 14.092 4.500 1.018 1.00 92.94 70 ALA A O 1
ATOM 540 N N . LEU A 1 71 ? 12.446 3.403 2.070 1.00 92.00 71 LEU A N 1
ATOM 541 C CA . LEU A 1 71 ? 12.841 2.067 1.609 1.00 92.00 71 LEU A CA 1
ATOM 542 C C . LEU A 1 71 ? 12.769 1.941 0.076 1.00 92.00 71 LEU A C 1
ATOM 544 O O . LEU A 1 71 ? 13.695 1.432 -0.563 1.00 92.00 71 LEU A O 1
ATOM 548 N N . LYS A 1 72 ? 11.685 2.436 -0.533 1.00 88.44 72 LYS A N 1
ATOM 549 C CA . LYS A 1 72 ? 11.505 2.447 -1.995 1.00 88.44 72 LYS A CA 1
ATOM 550 C C . LYS A 1 72 ? 12.504 3.357 -2.708 1.00 88.44 72 LYS A C 1
ATOM 552 O O . LYS A 1 72 ? 12.915 3.036 -3.819 1.00 88.44 72 LYS A O 1
ATOM 557 N N . LEU A 1 73 ? 12.893 4.474 -2.094 1.00 87.06 73 LEU A N 1
ATOM 558 C CA . LEU A 1 73 ? 13.948 5.344 -2.618 1.00 87.06 73 LEU A CA 1
ATOM 559 C C . LEU A 1 73 ? 15.318 4.668 -2.497 1.00 87.06 73 LEU A C 1
ATOM 561 O O . LEU A 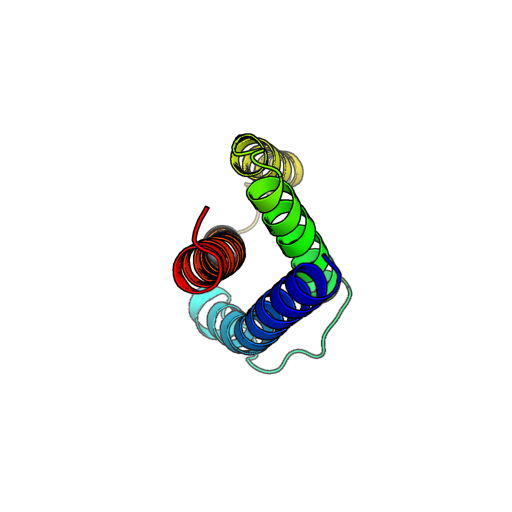1 73 ? 16.027 4.536 -3.491 1.00 87.06 73 LEU A O 1
ATOM 565 N N . GLY A 1 74 ? 15.659 4.163 -1.310 1.00 85.44 74 GLY A N 1
ATOM 566 C CA . GLY A 1 74 ? 16.961 3.559 -1.020 1.00 85.44 74 GLY A CA 1
ATOM 567 C C . GLY A 1 74 ? 17.290 2.348 -1.895 1.00 85.44 74 GLY A C 1
ATOM 568 O O . GLY A 1 74 ? 18.430 2.176 -2.313 1.00 85.44 74 GLY A O 1
ATOM 569 N N . THR A 1 75 ? 16.282 1.550 -2.249 1.00 82.81 75 THR A N 1
ATOM 570 C CA . THR A 1 75 ? 16.443 0.396 -3.153 1.00 82.81 75 THR A CA 1
ATOM 571 C C . THR A 1 75 ? 16.633 0.782 -4.622 1.00 82.81 75 THR A C 1
ATOM 573 O O . THR A 1 75 ? 17.016 -0.070 -5.419 1.00 82.81 75 THR A O 1
ATOM 576 N N . ARG A 1 76 ? 16.400 2.048 -4.997 1.00 76.44 76 ARG A N 1
ATOM 577 C CA . ARG A 1 76 ? 16.453 2.526 -6.389 1.00 76.44 76 ARG A CA 1
ATOM 578 C C . ARG A 1 76 ? 17.579 3.512 -6.689 1.00 76.44 76 ARG A C 1
ATOM 580 O O . ARG A 1 76 ? 17.829 3.763 -7.865 1.00 76.44 76 ARG A O 1
ATOM 587 N N . LEU A 1 77 ? 18.299 3.998 -5.676 1.00 72.00 77 LEU A N 1
ATOM 588 C CA . LEU A 1 77 ? 19.426 4.931 -5.840 1.00 72.00 77 LEU A CA 1
ATOM 589 C C . LEU A 1 77 ? 20.520 4.426 -6.805 1.00 72.00 77 LEU A C 1
ATOM 591 O O . LEU A 1 77 ? 21.230 5.229 -7.396 1.00 72.00 77 LEU A O 1
ATOM 595 N N . HIS A 1 78 ? 20.650 3.111 -7.006 1.00 65.00 78 HIS A N 1
ATOM 596 C CA . HIS A 1 78 ? 21.621 2.527 -7.944 1.00 65.00 78 HIS A CA 1
ATOM 597 C C . HIS A 1 78 ? 21.113 2.372 -9.395 1.00 65.00 78 HIS A C 1
ATOM 599 O O . HIS A 1 78 ? 21.902 2.039 -10.278 1.00 65.00 78 HIS A O 1
ATOM 605 N N . ASP A 1 79 ? 19.824 2.610 -9.672 1.00 65.06 79 ASP A N 1
ATOM 606 C CA . ASP A 1 79 ? 19.190 2.324 -10.973 1.00 65.06 79 ASP A CA 1
ATOM 607 C C . ASP A 1 79 ? 18.721 3.575 -11.747 1.00 65.06 79 ASP A C 1
ATOM 609 O O . ASP A 1 79 ? 18.139 3.449 -12.830 1.00 65.06 79 ASP A O 1
ATOM 613 N N . GLU A 1 80 ? 18.999 4.784 -11.243 1.00 58.31 80 GLU A N 1
ATOM 614 C CA . GLU A 1 80 ? 18.495 6.059 -11.790 1.00 58.31 80 GLU A CA 1
ATOM 615 C C . GLU A 1 80 ? 18.885 6.330 -13.258 1.00 58.31 80 GLU A C 1
ATOM 617 O O . GLU A 1 80 ? 18.188 7.063 -13.957 1.00 58.31 80 GLU A O 1
ATOM 622 N N . GLY A 1 81 ? 19.936 5.687 -13.778 1.00 57.25 81 GLY A N 1
ATOM 623 C CA . GLY A 1 81 ? 20.428 5.912 -15.142 1.00 57.25 81 GLY A CA 1
ATOM 624 C C . GLY A 1 81 ? 19.772 5.087 -16.259 1.00 57.25 81 GLY A C 1
ATOM 625 O O . GLY A 1 81 ? 20.129 5.278 -17.419 1.00 57.25 81 GLY A O 1
ATOM 626 N N . LYS A 1 82 ? 18.871 4.135 -15.963 1.00 59.00 82 LYS A N 1
ATOM 627 C CA . LYS A 1 82 ? 18.588 3.040 -16.919 1.00 59.00 82 LYS A CA 1
ATOM 628 C C . LYS A 1 82 ? 17.382 3.206 -17.853 1.00 59.00 82 LYS A C 1
ATOM 630 O O . LYS A 1 82 ? 17.412 2.561 -18.893 1.00 59.00 82 LYS A O 1
ATOM 635 N N . ASN A 1 83 ? 16.337 3.993 -17.539 1.00 67.44 83 ASN A N 1
ATOM 636 C CA . ASN A 1 83 ? 15.238 4.332 -18.481 1.00 67.44 83 ASN A CA 1
ATOM 637 C C . ASN A 1 83 ? 14.136 5.228 -17.845 1.00 67.44 83 ASN A C 1
ATOM 639 O O . ASN A 1 83 ? 13.546 4.820 -16.840 1.00 67.44 83 ASN A O 1
ATOM 643 N N . PRO A 1 84 ? 13.732 6.366 -18.450 1.00 66.38 84 PRO A N 1
ATOM 644 C CA . PRO A 1 84 ? 12.671 7.242 -17.919 1.00 66.38 84 PRO A CA 1
ATOM 645 C C . PRO A 1 84 ? 11.293 6.568 -17.793 1.00 66.38 84 PRO A C 1
ATOM 647 O O . PRO A 1 84 ? 10.580 6.772 -16.812 1.00 66.38 84 PRO A O 1
ATOM 650 N N . VAL A 1 85 ? 10.933 5.715 -18.761 1.00 68.38 85 VAL A N 1
ATOM 651 C CA . VAL A 1 85 ? 9.664 4.955 -18.767 1.00 68.38 85 VAL A CA 1
ATOM 652 C C . VAL A 1 85 ? 9.592 3.995 -17.577 1.00 68.38 85 VAL A C 1
ATOM 654 O O . VAL A 1 85 ? 8.559 3.885 -16.920 1.00 68.38 85 VAL A O 1
ATOM 657 N N . SER A 1 86 ? 10.721 3.364 -17.249 1.00 74.88 86 SER A N 1
ATOM 658 C CA . SER A 1 86 ? 10.856 2.502 -16.075 1.00 74.88 86 SER A CA 1
ATOM 659 C C . SER A 1 86 ? 10.613 3.300 -14.792 1.00 74.88 86 SER A C 1
ATOM 661 O O . SER A 1 86 ? 9.840 2.882 -13.931 1.00 74.88 86 SER A O 1
ATOM 663 N N . ASN A 1 87 ? 11.180 4.507 -14.695 1.00 80.56 87 ASN A N 1
ATOM 664 C CA . ASN A 1 87 ? 11.017 5.347 -13.513 1.00 80.56 87 ASN A CA 1
ATOM 665 C C . ASN A 1 87 ? 9.564 5.787 -13.274 1.00 80.56 87 ASN A C 1
ATOM 667 O O . ASN A 1 87 ? 9.076 5.686 -12.148 1.00 80.56 87 ASN A O 1
ATOM 671 N N . ASN A 1 88 ? 8.863 6.206 -14.331 1.00 84.94 88 ASN A N 1
ATOM 672 C CA . ASN A 1 88 ? 7.452 6.589 -14.246 1.00 84.94 88 ASN A CA 1
ATOM 673 C C . ASN A 1 88 ? 6.563 5.401 -13.863 1.00 84.94 88 ASN A C 1
ATOM 675 O O . ASN A 1 88 ? 5.691 5.537 -13.006 1.00 84.94 88 ASN A O 1
ATOM 679 N N . TYR A 1 89 ? 6.815 4.224 -14.444 1.00 86.94 89 TYR A N 1
ATOM 680 C CA . TYR A 1 89 ? 6.112 2.992 -14.087 1.00 86.94 89 TYR A CA 1
ATOM 681 C C . TYR A 1 89 ? 6.276 2.643 -12.601 1.00 86.94 89 TYR A C 1
ATOM 683 O O . TYR A 1 89 ? 5.286 2.369 -11.920 1.00 86.94 89 TYR A O 1
ATOM 691 N N . PHE A 1 90 ? 7.499 2.719 -12.071 1.00 87.19 90 PHE A N 1
ATOM 692 C CA . PHE A 1 90 ? 7.757 2.462 -10.654 1.00 87.19 90 PHE A CA 1
ATOM 693 C C . PHE A 1 90 ? 7.109 3.495 -9.730 1.00 87.19 90 PHE A C 1
ATOM 695 O O . PHE A 1 90 ? 6.542 3.118 -8.703 1.00 87.19 90 PHE A O 1
ATOM 702 N N . LEU A 1 91 ? 7.174 4.784 -10.077 1.00 89.44 91 LEU A N 1
ATOM 703 C CA . LEU A 1 91 ? 6.562 5.844 -9.277 1.00 89.44 91 LEU A CA 1
ATOM 704 C C . LEU A 1 91 ? 5.044 5.658 -9.189 1.00 89.44 91 LEU A C 1
ATOM 706 O O . LEU A 1 91 ? 4.498 5.619 -8.087 1.00 89.44 91 LEU A O 1
ATOM 710 N N . VAL A 1 92 ? 4.379 5.484 -10.336 1.00 93.19 92 VAL A N 1
ATOM 711 C CA . VAL A 1 92 ? 2.928 5.265 -10.387 1.00 93.19 92 VAL A CA 1
ATOM 712 C C . VAL A 1 92 ? 2.558 3.991 -9.633 1.00 93.19 92 VAL A C 1
ATOM 714 O O . VAL A 1 92 ? 1.673 4.032 -8.786 1.00 93.19 92 VAL A O 1
ATOM 717 N N . GLY A 1 93 ? 3.273 2.885 -9.857 1.00 92.62 93 GLY A N 1
ATOM 718 C CA . GLY A 1 93 ? 3.018 1.625 -9.157 1.00 92.62 93 GLY A CA 1
ATOM 719 C C . GLY A 1 93 ? 3.122 1.748 -7.632 1.00 92.62 93 GLY A C 1
ATOM 720 O O . GLY A 1 93 ? 2.254 1.248 -6.917 1.00 92.62 93 GLY A O 1
ATOM 721 N N . ASN A 1 94 ? 4.135 2.457 -7.125 1.00 93.88 94 ASN A N 1
ATOM 722 C CA . ASN A 1 94 ? 4.302 2.679 -5.688 1.00 93.88 94 ASN A CA 1
ATOM 723 C C . ASN A 1 94 ? 3.185 3.559 -5.111 1.00 93.88 94 ASN A C 1
ATOM 725 O O . ASN A 1 94 ? 2.610 3.201 -4.084 1.00 93.88 94 ASN A O 1
ATOM 729 N N . LEU A 1 95 ? 2.839 4.667 -5.777 1.00 95.00 95 LEU A N 1
ATOM 730 C CA . LEU A 1 95 ? 1.746 5.545 -5.344 1.00 95.00 95 LEU A CA 1
ATOM 731 C C . LEU A 1 95 ? 0.399 4.816 -5.349 1.00 95.00 95 LEU A C 1
ATOM 733 O O . LEU A 1 95 ? -0.358 4.927 -4.389 1.00 95.00 95 LEU A O 1
ATOM 737 N N . THR A 1 96 ? 0.122 4.018 -6.382 1.00 96.00 96 THR A N 1
ATOM 738 C CA . THR A 1 96 ? -1.070 3.166 -6.446 1.00 96.00 96 THR A CA 1
ATOM 739 C C . THR A 1 96 ? -1.099 2.156 -5.298 1.00 96.00 96 THR A C 1
ATOM 741 O O . THR A 1 96 ? -2.135 2.001 -4.658 1.00 96.00 96 THR A O 1
ATOM 744 N N . SER A 1 97 ? 0.027 1.500 -4.995 1.00 96.06 97 SER A N 1
ATOM 745 C CA . SER A 1 97 ? 0.115 0.534 -3.889 1.00 96.06 97 SER A CA 1
ATOM 746 C C . SER A 1 97 ? -0.194 1.181 -2.536 1.00 96.06 97 SER A C 1
ATOM 748 O O . SER A 1 97 ? -1.016 0.672 -1.774 1.00 96.06 97 SER A O 1
ATOM 750 N N . VAL A 1 98 ? 0.429 2.333 -2.264 1.00 96.31 98 VAL A N 1
ATOM 751 C CA . VAL A 1 98 ? 0.217 3.103 -1.030 1.00 96.31 98 VAL A CA 1
ATOM 752 C C . VAL A 1 98 ? -1.233 3.573 -0.930 1.00 96.31 98 VAL A C 1
ATOM 754 O O . VAL A 1 98 ? -1.840 3.440 0.130 1.00 96.31 98 VAL A O 1
ATOM 757 N N . LEU A 1 99 ? -1.814 4.062 -2.030 1.00 97.25 99 LEU A N 1
ATOM 758 C CA . LEU A 1 99 ? -3.206 4.505 -2.066 1.00 97.25 99 LEU A CA 1
ATOM 759 C C . LEU A 1 99 ? -4.169 3.368 -1.705 1.00 97.25 99 LEU A C 1
ATOM 761 O O . LEU A 1 99 ? -5.031 3.566 -0.857 1.00 97.25 99 LEU A O 1
ATOM 765 N N . ILE A 1 100 ? -3.988 2.173 -2.276 1.00 97.44 100 ILE A N 1
ATOM 766 C CA . ILE A 1 100 ? -4.819 1.000 -1.955 1.00 97.44 100 ILE A CA 1
ATOM 767 C C . ILE A 1 100 ? -4.738 0.667 -0.457 1.00 97.44 100 ILE A C 1
ATOM 769 O O . ILE A 1 100 ? -5.774 0.481 0.182 1.00 97.44 100 ILE A O 1
ATOM 773 N N . ALA A 1 101 ? -3.532 0.635 0.121 1.00 96.88 101 ALA A N 1
ATOM 774 C CA . ALA A 1 101 ? -3.346 0.321 1.539 1.00 96.88 101 ALA A CA 1
ATOM 775 C C . ALA A 1 101 ? -3.972 1.380 2.467 1.00 96.88 101 ALA A C 1
ATOM 777 O O . ALA A 1 101 ? -4.642 1.027 3.439 1.00 96.88 101 ALA A O 1
ATOM 778 N N . ILE A 1 102 ? -3.811 2.670 2.147 1.00 96.50 102 ILE A N 1
ATOM 779 C CA . ILE A 1 102 ? -4.442 3.769 2.894 1.00 96.50 102 ILE A CA 1
ATOM 780 C C . ILE A 1 102 ? -5.964 3.674 2.791 1.00 96.50 102 ILE A C 1
ATOM 782 O O . ILE A 1 102 ? -6.646 3.751 3.809 1.00 96.50 102 ILE A O 1
ATOM 786 N N . THR A 1 103 ? -6.517 3.473 1.592 1.00 97.00 103 THR A N 1
ATOM 787 C CA . THR A 1 103 ? -7.967 3.346 1.399 1.00 97.00 103 THR A CA 1
ATOM 788 C C . THR A 1 103 ? -8.531 2.165 2.180 1.00 97.00 103 THR A C 1
ATOM 790 O O . THR A 1 103 ? -9.567 2.316 2.822 1.00 97.00 103 THR A O 1
ATOM 793 N N . ALA A 1 104 ? -7.843 1.021 2.194 1.00 96.25 104 ALA A N 1
ATOM 794 C CA . ALA A 1 104 ? -8.237 -0.120 3.012 1.00 96.25 104 ALA A CA 1
ATOM 795 C C . ALA A 1 104 ? -8.245 0.234 4.511 1.00 96.25 104 ALA A C 1
ATOM 797 O O . ALA A 1 104 ? -9.198 -0.096 5.220 1.00 96.25 104 ALA A O 1
ATOM 798 N N . ALA A 1 105 ? -7.206 0.915 5.011 1.00 94.88 105 ALA A N 1
ATOM 799 C CA . ALA A 1 105 ? -7.113 1.297 6.424 1.00 94.88 105 ALA A CA 1
ATOM 800 C C . ALA A 1 105 ? -8.221 2.288 6.813 1.00 94.88 105 ALA A C 1
ATOM 802 O O . ALA A 1 105 ? -8.905 2.108 7.821 1.00 94.88 105 ALA A O 1
ATOM 803 N N . VAL A 1 106 ? -8.460 3.289 5.963 1.00 94.06 106 VAL A N 1
ATOM 804 C CA . VAL A 1 106 ? -9.531 4.276 6.130 1.00 94.06 106 VAL A CA 1
ATOM 805 C C . VAL A 1 106 ? -10.906 3.608 6.092 1.00 94.06 106 VAL A C 1
ATOM 807 O O . VAL A 1 106 ? -11.749 3.909 6.933 1.00 94.06 106 VAL A O 1
ATOM 810 N N . ALA A 1 107 ? -11.138 2.672 5.169 1.00 93.75 107 ALA A N 1
ATOM 811 C CA . ALA A 1 107 ? -12.395 1.932 5.086 1.00 93.75 107 ALA A CA 1
ATOM 812 C C . ALA A 1 107 ? -12.681 1.158 6.379 1.00 93.75 107 ALA A C 1
ATOM 814 O O . ALA A 1 107 ? -13.798 1.229 6.894 1.00 93.75 107 ALA A O 1
ATOM 815 N N . LEU A 1 108 ? -11.670 0.485 6.946 1.00 92.75 108 LEU A N 1
ATOM 816 C CA . LEU A 1 108 ? -11.819 -0.188 8.236 1.00 92.75 108 LEU A CA 1
ATOM 817 C C . LEU A 1 108 ? -12.100 0.814 9.362 1.00 92.75 108 LEU A C 1
ATOM 819 O O . LEU A 1 108 ? -12.980 0.559 10.178 1.00 92.75 108 LEU A O 1
ATOM 823 N N . PHE A 1 109 ? -11.403 1.952 9.395 1.00 89.25 109 PHE A N 1
ATOM 824 C CA . PHE A 1 109 ? -11.626 2.987 10.407 1.00 89.25 109 PHE A CA 1
ATOM 825 C C . PHE A 1 109 ? -13.067 3.523 10.381 1.00 89.25 109 PHE A C 1
ATOM 827 O O . PHE A 1 109 ? -13.726 3.574 11.420 1.00 89.25 109 PHE A O 1
ATOM 834 N N . TYR A 1 110 ? -13.594 3.863 9.200 1.00 89.19 110 TYR A N 1
ATOM 835 C CA . TYR A 1 110 ? -14.983 4.315 9.053 1.00 89.19 110 TYR A CA 1
ATOM 836 C C . TYR A 1 110 ? -15.993 3.217 9.390 1.00 89.19 110 TYR A C 1
ATOM 838 O O . TYR A 1 110 ? -16.990 3.485 10.061 1.00 89.19 110 TYR A O 1
ATOM 846 N N . PHE A 1 111 ? -15.735 1.980 8.963 1.00 88.06 111 PHE A N 1
ATOM 847 C CA . PHE A 1 111 ? -16.583 0.843 9.303 1.00 88.06 111 PHE A CA 1
ATOM 848 C C . PHE A 1 111 ? -16.623 0.610 10.817 1.00 88.06 111 PHE A C 1
ATOM 850 O O . PHE A 1 111 ? -17.703 0.453 11.385 1.00 88.06 111 PHE A O 1
ATOM 857 N N . ALA A 1 112 ? -15.469 0.637 11.486 1.00 85.75 112 ALA A N 1
ATOM 858 C CA . ALA A 1 112 ? -15.383 0.473 12.929 1.00 85.75 112 ALA A CA 1
ATOM 859 C C . ALA A 1 112 ? -16.125 1.600 13.663 1.00 85.75 112 ALA A C 1
ATOM 861 O O . ALA A 1 112 ? -16.955 1.320 14.522 1.00 85.75 112 ALA A O 1
ATOM 862 N N . LYS A 1 113 ? -15.907 2.859 13.262 1.00 83.00 113 LYS A N 1
ATOM 863 C CA . LYS A 1 113 ? -16.573 4.029 13.852 1.00 83.00 113 LYS A CA 1
ATOM 864 C C . LYS A 1 113 ? -18.103 3.973 13.741 1.00 83.00 113 LYS A C 1
ATOM 866 O O . LYS A 1 113 ? -18.791 4.357 14.680 1.00 83.00 113 LYS A O 1
ATOM 871 N N . ASN A 1 114 ? -18.636 3.511 12.609 1.00 82.50 114 ASN A N 1
ATOM 872 C CA . ASN A 1 114 ? -20.083 3.473 12.374 1.00 82.50 114 ASN A CA 1
ATOM 873 C C . ASN A 1 114 ? -20.792 2.305 13.076 1.00 82.50 114 ASN A C 1
ATOM 875 O O . ASN A 1 114 ? -21.977 2.419 13.371 1.00 82.50 114 ASN A O 1
ATOM 879 N N . ASN A 1 115 ? -20.100 1.189 13.318 1.00 77.25 115 ASN A N 1
ATOM 880 C CA . ASN A 1 115 ? -20.704 -0.017 13.901 1.00 77.25 115 ASN A CA 1
ATOM 881 C C . ASN A 1 115 ? -20.430 -0.176 15.401 1.00 77.25 115 ASN A C 1
ATOM 883 O O . ASN A 1 115 ? -21.106 -0.954 16.069 1.00 77.25 115 ASN A O 1
ATOM 887 N N . TYR A 1 116 ? -19.447 0.549 15.932 1.00 65.88 116 TYR A N 1
ATOM 888 C CA . TYR A 1 116 ? -19.016 0.442 17.318 1.00 65.88 116 TYR A CA 1
ATOM 889 C C . TYR A 1 116 ? -18.801 1.857 17.856 1.00 65.88 116 TYR A C 1
ATOM 891 O O . TYR A 1 116 ? -17.696 2.395 17.817 1.00 65.88 116 TYR A O 1
ATOM 899 N N . SER A 1 117 ? -19.890 2.497 18.287 1.00 54.50 117 SER A N 1
ATOM 900 C CA . SER A 1 117 ? -19.818 3.760 19.023 1.00 54.50 117 SER A CA 1
ATOM 901 C C . SER A 1 117 ? -18.986 3.537 20.290 1.00 54.50 117 SER A C 1
ATOM 903 O O . SER A 1 117 ? -19.389 2.751 21.147 1.00 54.50 117 SER A O 1
ATOM 905 N N . PHE A 1 118 ? -17.820 4.178 20.370 1.00 49.16 118 PHE A N 1
ATOM 906 C CA . PHE A 1 118 ? -17.115 4.400 21.632 1.00 49.16 118 PHE A CA 1
ATOM 907 C C . PHE A 1 118 ? -17.707 5.620 22.334 1.00 49.16 118 PHE A C 1
ATOM 909 O O . PHE A 1 118 ? -18.031 6.597 21.615 1.00 49.16 118 PHE A O 1
#

Radius of gyration: 15.88 Å; chains: 1; bounding box: 42×23×44 Å

pLDDT: mean 88.22, std 10.55, range [49.16, 97.75]

Sequence (118 aa):
MLDHLLYSCGIFIAGEVIALLIFPLVRKYVGGAALLKVPDIETFKGVLERLVIYVGLLSGYEIILVMFGALKLGTRLHDEGKNPVSNNYFLVGNLTSVLIAITAAVALFYFAKNNYSF